Protein 1MVL (pdb70)

Nearest PDB structures (foldseek):
  1mvl-assembly1_A  TM=1.006E+00  e=1.626E-37  Arabidopsis thaliana
  1e20-assembly1_A  TM=1.004E+00  e=2.098E-34  Arabidopsis thaliana
  1mvn-assembly1_A  TM=1.001E+00  e=9.696E-34  Arabidopsis thaliana
  1qzu-assembly1_A  TM=9.646E-01  e=7.517E-19  Homo sapiens
  6eoa-assembly1_A  TM=9.255E-01  e=2.785E-17  Cryptococcus neoformans

Radius of gyration: 15.04 Å; Cα contacts (8 Å, |Δi|>4): 344; chains: 1; bounding box: 43×34×34 Å

Foldseek 3Di:
DAEEEEEEEQDLQLCCVQVLQVLCVVPHQYEYEYEPNSVVRHDVVSHDPNYHYDWQVVQCVQDDDPPTDGVLVVSLVRHLEYEYVADEPVNLVCLLVLHDDGSVSVNSNVHDLVREYEYWYADDPVSCPPVVNVVSVVSCVVSPYHYDACPPHRHTDDSVSSSVVVVVVVVVD

InterPro domains:
  IPR003382 Flavoprotein [PF02441] (21-191)
  IPR036551 Flavin prenyltransferase-like [G3DSA:3.40.50.1950] (19-209)
  IPR036551 Flavin prenyltransferase-like [SSF52507] (19-198)

CATH classification: 3.40.50.1950

Sequence (173 aa):
KPRVLLAASGSVAAIKFGNLCHCFTEWAEVRAVVTKSSLHFLDKLSLPQEVTLYTDEDEWSSWNKIGDPVLHIELRRWADVLVIAPLSANTLGKIAGGLCDNLLTCIIRAWDYTKPLFVAPAMNTLMWNNPFTERHLLSLDELGITLIPPIKNGAMAEPSLIYSTVRLFWESQ

Organism: Arabidopsis thaliana (NCBI:txid3702)

Secondary structure (DSSP, 8-state):
--EEEEEE-SSGGGGGHHHHHHHHHTTSEEEEEE-TGGGGT--GGGS-TT-EEE-TTHHHHH-SSTTSPPHHHHHHHH-SEEEEEEE-HHHHHHHHHT--SSHHHHHHHT--TTS-EEEEE---HHHHHSHHHHHHHHHHHHHT-EE-PPB---BPPPHHHHHHHHHHHHHH-

B-factor: mean 29.55, std 12.01, range [12.89, 84.72]

Solvent-accessible surface area: 8933 Å² total; per-residue (Å²): 155,17,106,0,0,0,0,0,0,28,10,112,10,0,115,93,0,0,84,0,0,92,41,0,9,151,28,0,78,11,66,0,0,1,9,166,60,0,74,154,71,14,83,129,168,42,17,8,189,122,13,72,32,32,29,47,117,40,24,163,93,35,68,106,144,157,73,54,68,53,15,35,53,68,1,39,153,28,1,43,0,0,0,0,0,0,0,11,32,101,5,2,19,29,12,37,49,36,104,57,106,23,0,0,1,22,0,9,143,35,19,65,71,115,40,21,2,3,0,0,0,4,22,102,54,144,113,44,100,67,84,106,9,122,152,43,15,92,46,2,78,149,80,50,7,56,58,2,76,15,74,204,46,0,54,6,0,99,18,73,81,0,47,46,39,1,82,124,73,73,107,104,145

GO terms:
  GO:0015937 coenzyme A biosynthetic process (P, IMP)
  GO:0004633 phosphopantothenoylcysteine decarboxylase activity (F, EXP)
  GO:0004633 phosphopantothenoylcysteine decarboxylase activity (F, IDA)
  GO:0042538 hyperosmotic salinity response (P, IEP)
  GO:0004633 phosphopantothenoylcysteine decarboxylase activity (F, TAS)
  GO:0015937 coenzyme A biosynthetic process (P, TAS)
  GO:0042538 hyperosmotic salinity response (P, IMP)

Structure (mmCIF, N/CA/C/O backbone):
data_1MVL
#
_entry.id   1MVL
#
_cell.length_a   111.790
_cell.length_b   111.790
_cell.length_c   32.996
_cell.angle_alpha   90.00
_cell.angle_beta   90.00
_cell.angle_gamma   120.00
#
_symmetry.space_group_name_H-M   'P 63'
#
loop_
_entity.id
_entity.type
_entity.pdbx_description
1 polymer 'PPC decarboxylase AtHAL3a'
2 non-polymer 'FLAVIN MONONUCLEOTIDE'
3 water water
#
loop_
_atom_site.group_PDB
_atom_site.id
_atom_site.type_symbol
_atom_site.label_atom_id
_atom_site.label_alt_id
_atom_site.label_comp_id
_atom_site.label_asym_id
_atom_site.label_entity_id
_atom_site.label_seq_id
_atom_site.pdbx_PDB_ins_code
_atom_site.Cartn_x
_atom_site.Cartn_y
_atom_site.Cartn_z
_atom_site.occupancy
_atom_site.B_iso_or_equiv
_atom_site.auth_seq_id
_atom_site.auth_comp_id
_atom_site.auth_asym_id
_atom_site.auth_atom_id
_atom_site.pdbx_PDB_model_num
ATOM 1 N N . LYS A 1 19 ? 35.852 0.898 -13.814 1.00 46.20 19 LYS A N 1
ATOM 2 C CA . LYS A 1 19 ? 37.282 1.075 -14.223 1.00 44.34 19 LYS A CA 1
ATOM 3 C C . LYS A 1 19 ? 37.677 2.535 -13.971 1.00 40.89 19 LYS A C 1
ATOM 4 O O . LYS A 1 19 ? 37.108 3.448 -14.568 1.00 40.18 19 LYS A O 1
ATOM 10 N N . PRO A 1 20 ? 38.646 2.768 -13.070 1.00 38.26 20 PRO A N 1
ATOM 11 C CA . PRO A 1 20 ? 39.122 4.113 -12.730 1.00 36.59 20 PRO A CA 1
ATOM 12 C C . PRO A 1 20 ? 39.655 4.921 -13.912 1.00 32.80 20 PRO A C 1
ATOM 13 O O . PRO A 1 20 ? 40.278 4.377 -14.818 1.00 29.69 20 PRO A O 1
ATOM 17 N N . ARG A 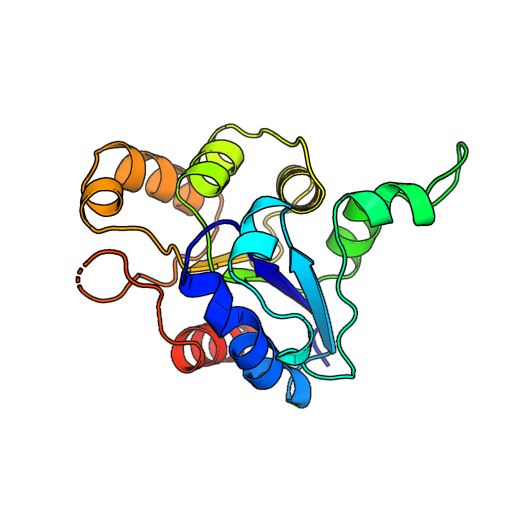1 21 ? 39.384 6.225 -13.878 1.00 32.50 21 ARG A N 1
ATOM 18 C CA . ARG A 1 21 ? 39.818 7.159 -14.906 1.00 29.25 21 ARG A CA 1
ATOM 19 C C . ARG A 1 21 ? 41.115 7.819 -14.453 1.00 27.40 21 ARG A C 1
ATOM 20 O O . ARG A 1 21 ? 41.150 8.599 -13.498 1.00 22.90 21 ARG A O 1
ATOM 28 N N . VAL A 1 22 ? 42.190 7.475 -15.144 1.00 23.41 22 VAL A N 1
ATOM 29 C CA . VAL A 1 22 ? 43.486 7.996 -14.799 1.00 22.82 22 VAL A CA 1
ATOM 30 C C . VAL A 1 22 ? 44.023 8.949 -15.843 1.00 24.42 22 VAL A C 1
ATOM 31 O O . VAL A 1 22 ? 44.127 8.614 -17.025 1.00 20.61 22 VAL A O 1
ATOM 35 N N . LEU A 1 23 ? 44.350 10.149 -15.381 1.00 22.56 23 LEU A N 1
ATOM 36 C CA . LEU A 1 23 ? 44.917 11.177 -16.218 1.00 22.56 23 LEU A CA 1
ATOM 37 C C . LEU A 1 23 ? 46.430 11.126 -15.980 1.00 19.99 23 LEU A C 1
ATOM 38 O O . LEU A 1 23 ? 46.898 11.301 -14.845 1.00 18.47 23 LEU A O 1
ATOM 43 N N . LEU A 1 24 ? 47.196 10.842 -17.033 1.00 18.28 24 LEU A N 1
ATOM 44 C CA . LEU A 1 24 ? 48.650 10.768 -16.928 1.00 17.05 24 LEU A CA 1
ATOM 45 C C . LEU A 1 24 ? 49.214 12.006 -17.619 1.00 19.86 24 LEU A C 1
ATOM 46 O O . LEU A 1 24 ? 48.760 12.373 -18.701 1.00 23.17 24 LEU A O 1
ATOM 51 N N . ALA A 1 25 ? 50.194 12.654 -17.003 1.00 18.08 25 ALA A N 1
ATOM 52 C CA . ALA A 1 25 ? 50.738 13.864 -17.618 1.00 19.88 25 ALA A CA 1
ATOM 53 C C . ALA A 1 25 ? 52.243 13.864 -17.668 1.00 20.53 25 ALA A C 1
ATOM 54 O O . ALA A 1 25 ? 52.915 13.347 -16.761 1.00 19.74 25 ALA A O 1
ATOM 56 N N . ALA A 1 26 ? 52.778 14.488 -18.713 1.00 18.72 26 ALA A N 1
ATOM 57 C CA . ALA A 1 26 ? 54.213 14.613 -18.860 1.00 19.43 26 ALA A CA 1
ATOM 58 C C . ALA A 1 26 ? 54.590 16.077 -18.996 1.00 21.13 26 ALA A C 1
ATOM 59 O O . ALA A 1 26 ? 53.919 16.822 -19.715 1.00 17.23 26 ALA A O 1
ATOM 61 N N . SER A 1 27 ? 55.660 16.481 -18.312 1.00 17.56 27 SER A N 1
ATOM 62 C CA . SER A 1 27 ? 56.169 17.841 -18.428 1.00 18.53 27 SER A CA 1
ATOM 63 C C . SER A 1 27 ? 57.600 17.712 -18.968 1.00 23.30 27 SER A C 1
ATOM 64 O O . SER A 1 27 ? 58.079 16.595 -19.211 1.00 20.15 27 SER A O 1
ATOM 67 N N . GLY A 1 28 ? 58.266 18.846 -19.170 1.00 21.79 28 GLY A N 1
ATOM 68 C CA . GLY A 1 28 ? 59.582 18.879 -19.797 1.00 21.54 28 GLY A CA 1
ATOM 69 C C . GLY A 1 28 ? 60.849 18.277 -19.243 1.00 25.04 28 GLY A C 1
ATOM 70 O O . GLY A 1 28 ? 61.853 18.992 -19.143 1.00 23.02 28 GLY A O 1
ATOM 71 N N . SER A 1 29 ? 60.835 16.984 -18.898 1.00 22.59 29 SER A N 1
ATOM 72 C CA . SER A 1 29 ? 62.039 16.310 -18.396 1.00 21.69 29 SER A CA 1
ATOM 73 C C . SER A 1 29 ? 62.467 15.288 -19.452 1.00 22.95 29 SER A C 1
ATOM 74 O O . SER A 1 29 ? 61.632 14.793 -20.202 1.00 21.53 29 SER A O 1
ATOM 77 N N . VAL A 1 30 ? 63.746 14.939 -19.499 1.00 21.93 30 VAL A N 1
ATOM 78 C CA . VAL A 1 30 ? 64.163 13.942 -20.473 1.00 24.95 30 VAL A CA 1
ATOM 79 C C . VAL A 1 30 ? 63.407 12.625 -20.215 1.00 25.59 30 VAL A C 1
ATOM 80 O O . VAL A 1 30 ? 63.152 11.872 -21.156 1.00 23.86 30 VAL A O 1
ATOM 84 N N . ALA A 1 31 ? 63.038 12.360 -18.958 1.00 22.76 31 ALA A N 1
ATOM 85 C CA . ALA A 1 31 ? 62.313 11.126 -18.609 1.00 25.71 31 ALA A CA 1
ATOM 86 C C . ALA A 1 31 ? 60.980 10.975 -19.326 1.00 21.28 31 ALA A C 1
ATOM 87 O O . ALA A 1 31 ? 60.344 9.903 -19.272 1.00 20.59 31 ALA A O 1
ATOM 89 N N . ALA A 1 32 ? 60.526 12.028 -19.990 1.00 21.07 32 ALA A N 1
ATOM 90 C CA . ALA A 1 32 ? 59.258 11.923 -20.713 1.00 18.20 32 ALA A CA 1
ATOM 91 C C . ALA A 1 32 ? 59.400 10.903 -21.850 1.00 18.26 32 ALA A C 1
ATOM 92 O O . ALA A 1 32 ? 58.405 10.436 -22.399 1.00 21.09 32 ALA A O 1
ATOM 94 N N . ILE A 1 33 ? 60.626 10.516 -22.168 1.00 22.47 33 ILE A N 1
ATOM 95 C CA . ILE A 1 33 ? 60.811 9.535 -23.231 1.00 26.92 33 ILE A CA 1
ATOM 96 C C . ILE A 1 33 ? 60.182 8.196 -22.813 1.00 27.21 33 ILE A C 1
ATOM 97 O O . ILE A 1 33 ? 59.845 7.366 -23.659 1.00 29.46 33 ILE A O 1
ATOM 102 N N . LYS A 1 34 ? 59.981 8.027 -21.505 1.00 24.42 34 LYS A N 1
ATOM 103 C CA . LYS A 1 34 ? 59.404 6.814 -20.929 1.00 25.48 34 LYS A CA 1
ATOM 104 C C . LYS A 1 34 ? 57.901 6.940 -20.732 1.00 22.21 34 LYS A C 1
ATOM 105 O O . LYS A 1 34 ? 57.247 6.013 -20.252 1.00 19.84 34 LYS A O 1
ATOM 111 N N . PHE A 1 35 ? 57.344 8.084 -21.087 1.00 21.70 35 PHE A N 1
ATOM 112 C CA . PHE A 1 35 ? 55.921 8.293 -20.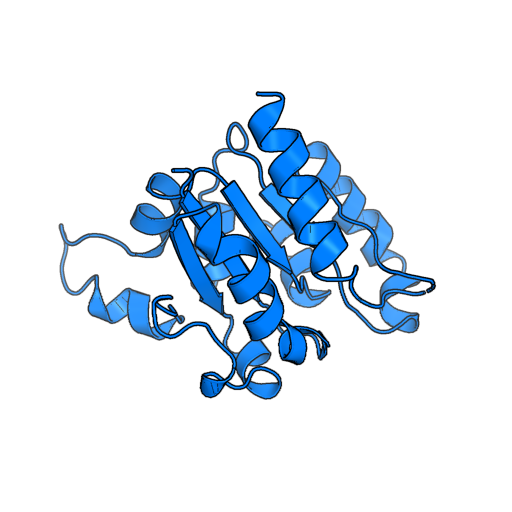854 1.00 21.43 35 PHE A CA 1
ATOM 113 C C . PHE A 1 35 ? 55.027 7.305 -21.580 1.00 18.27 35 PHE A C 1
ATOM 114 O O . PHE A 1 35 ? 54.029 6.897 -21.034 1.00 17.88 35 PHE A O 1
ATOM 122 N N . GLY A 1 36 ? 55.373 6.928 -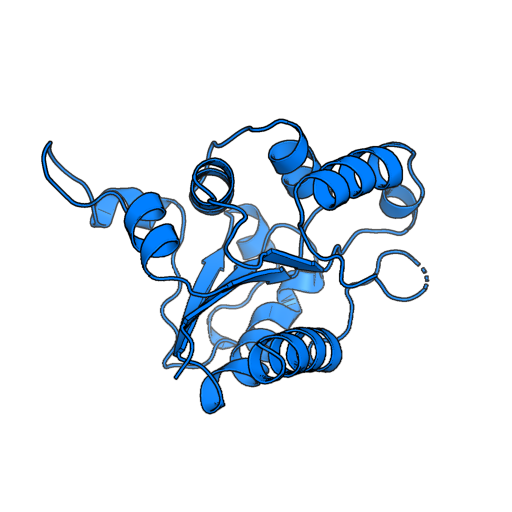22.810 1.00 21.31 36 GLY A N 1
ATOM 123 C CA . GLY A 1 36 ? 54.559 5.951 -23.530 1.00 19.81 36 GLY A CA 1
ATOM 124 C C . GLY A 1 36 ? 54.455 4.640 -22.756 1.00 23.66 36 GLY A C 1
ATOM 125 O O . GLY A 1 36 ? 53.369 4.069 -22.593 1.00 22.43 36 GLY A O 1
ATOM 126 N N . ASN A 1 37 ? 55.594 4.157 -22.268 1.00 20.71 37 ASN A N 1
ATOM 127 C CA . ASN A 1 37 ? 55.618 2.925 -21.506 1.00 21.75 37 ASN A CA 1
ATOM 128 C C . ASN A 1 37 ? 54.763 3.077 -20.229 1.00 24.81 37 ASN A C 1
ATOM 129 O O . ASN A 1 37 ? 53.998 2.180 -19.878 1.00 23.53 37 ASN A O 1
ATOM 134 N N . LEU A 1 38 ? 54.872 4.226 -19.563 1.00 21.90 38 LEU A N 1
ATOM 135 C CA . LEU A 1 38 ? 54.079 4.474 -18.364 1.00 20.52 38 LEU A CA 1
ATOM 136 C C . LEU A 1 38 ? 52.575 4.329 -18.682 1.00 20.55 38 LEU A C 1
ATOM 137 O O . LEU A 1 38 ? 51.805 3.703 -17.926 1.00 22.72 38 LEU A O 1
ATOM 142 N N . CYS A 1 39 ? 52.140 4.890 -19.802 1.00 19.46 39 CYS A N 1
ATOM 143 C CA . CYS A 1 39 ? 50.739 4.784 -20.180 1.00 18.15 39 CYS A CA 1
ATOM 144 C C . CYS A 1 39 ? 50.373 3.298 -20.342 1.00 21.16 39 CYS A C 1
ATOM 145 O O . CYS A 1 39 ? 49.316 2.848 -19.870 1.00 20.39 39 CYS A O 1
ATOM 148 N N . HIS A 1 40 ? 51.234 2.544 -21.023 1.00 21.64 40 HIS A N 1
ATOM 149 C CA . HIS A 1 40 ? 50.997 1.107 -21.224 1.00 22.21 40 HIS A CA 1
ATOM 150 C C . HIS A 1 40 ? 50.787 0.388 -19.890 1.00 22.99 40 HIS A C 1
ATOM 151 O O . HIS A 1 40 ? 49.948 -0.503 -19.798 1.00 20.96 40 HIS A O 1
ATOM 158 N N . CYS A 1 41 ? 51.552 0.762 -18.863 1.00 20.02 41 CYS A N 1
ATOM 159 C CA . CYS A 1 41 ? 51.397 0.129 -17.542 1.00 23.55 41 CYS A CA 1
ATOM 160 C C . CYS A 1 41 ? 50.007 0.313 -16.956 1.00 24.36 41 CYS A C 1
ATOM 161 O O . CYS A 1 41 ? 49.530 -0.521 -16.189 1.00 25.40 41 CYS A O 1
ATOM 164 N N . PHE A 1 42 ? 49.350 1.410 -17.309 1.00 23.81 42 PHE A N 1
ATOM 165 C CA . PHE A 1 42 ? 48.030 1.719 -16.747 1.00 23.47 42 PHE A CA 1
ATOM 166 C C . PHE A 1 42 ? 46.810 1.287 -17.558 1.00 25.66 42 PHE A C 1
ATOM 167 O O . PHE A 1 42 ? 45.739 1.094 -16.992 1.00 22.20 42 PHE A O 1
ATOM 175 N N . THR A 1 43 ? 46.968 1.137 -18.876 1.00 24.62 43 THR A N 1
ATOM 176 C CA . THR A 1 43 ? 45.840 0.838 -19.757 1.00 25.80 43 THR A CA 1
ATOM 177 C C . THR A 1 43 ? 44.950 -0.370 -19.478 1.00 30.94 43 THR A C 1
ATOM 178 O O . THR A 1 43 ? 43.747 -0.327 -19.719 1.00 33.73 43 THR A O 1
ATOM 182 N N . GLU A 1 44 ? 45.508 -1.453 -18.983 1.00 31.47 44 GLU A N 1
ATOM 183 C CA . GLU A 1 44 ? 44.646 -2.594 -18.724 1.00 39.84 44 GLU A CA 1
ATOM 184 C C . GLU A 1 44 ? 43.762 -2.313 -17.501 1.00 38.98 44 GLU A C 1
ATOM 185 O O . GLU A 1 44 ? 42.547 -2.504 -17.536 1.00 40.34 44 GLU A O 1
ATOM 191 N N . TRP A 1 45 ? 44.377 -1.816 -16.439 1.00 31.59 45 TRP A N 1
ATOM 192 C CA . TRP A 1 45 ? 43.657 -1.519 -15.215 1.00 32.98 45 TRP A CA 1
ATOM 193 C C . TRP A 1 45 ? 42.734 -0.290 -15.280 1.00 30.17 45 TRP A C 1
ATOM 194 O O . TRP A 1 45 ? 41.644 -0.278 -14.711 1.00 28.69 45 TRP A O 1
ATOM 205 N N . ALA A 1 46 ? 43.143 0.745 -15.997 1.00 28.08 46 ALA A N 1
ATOM 206 C CA . ALA A 1 46 ? 42.332 1.948 -16.020 1.00 25.39 46 ALA A CA 1
ATOM 207 C C . ALA A 1 46 ? 42.040 2.499 -17.382 1.00 25.80 46 ALA A C 1
ATOM 208 O O . ALA A 1 46 ? 42.605 2.060 -18.376 1.00 23.06 46 ALA A O 1
ATOM 210 N N . GLU A 1 47 ? 41.147 3.477 -17.409 1.00 24.11 47 GLU A N 1
ATOM 211 C CA . GLU A 1 47 ? 40.857 4.184 -18.643 1.00 27.75 47 GLU A CA 1
ATOM 212 C C . GLU A 1 47 ? 41.874 5.332 -18.495 1.00 24.64 47 GLU A C 1
ATOM 213 O O . GLU A 1 47 ? 41.913 6.026 -17.464 1.00 23.06 47 GLU A O 1
ATOM 219 N N . VAL A 1 48 ? 42.717 5.482 -19.505 1.00 20.44 48 VAL A N 1
ATOM 220 C CA . VAL A 1 48 ? 43.801 6.462 -19.512 1.00 21.17 48 VAL A CA 1
ATOM 221 C C . VAL A 1 48 ? 43.694 7.564 -20.558 1.00 24.31 48 VAL A C 1
ATOM 222 O O . VAL A 1 48 ? 43.361 7.291 -21.709 1.00 22.62 48 VAL A O 1
ATOM 226 N N . ARG A 1 49 ? 43.949 8.804 -20.139 1.00 23.03 49 ARG A N 1
ATOM 227 C CA . ARG A 1 49 ? 44.004 9.940 -21.047 1.00 20.12 49 ARG A CA 1
ATOM 228 C C . ARG A 1 49 ? 45.323 10.609 -20.679 1.00 22.71 49 ARG A C 1
ATOM 229 O O . ARG A 1 49 ? 45.718 10.632 -19.499 1.00 21.28 49 ARG A O 1
ATOM 237 N N . ALA A 1 50 ? 46.011 11.146 -21.682 1.00 18.04 50 ALA A N 1
ATOM 238 C CA . ALA A 1 50 ? 47.297 11.777 -21.461 1.00 21.00 50 ALA A CA 1
ATOM 239 C C . ALA A 1 50 ? 47.295 13.278 -21.754 1.00 20.90 50 ALA A C 1
ATOM 240 O O . ALA A 1 50 ? 46.637 13.746 -22.700 1.00 19.03 50 ALA A O 1
ATOM 242 N N . VAL A 1 51 ? 48.051 14.014 -20.942 1.00 19.26 51 VAL A N 1
ATOM 243 C CA . VAL A 1 51 ? 48.209 15.469 -21.077 1.00 20.60 51 VAL A CA 1
ATOM 244 C C . VAL A 1 51 ? 49.709 15.766 -21.145 1.00 22.28 51 VAL A C 1
ATOM 245 O O . VAL A 1 51 ? 50.481 15.271 -20.325 1.00 20.55 51 VAL A O 1
ATOM 249 N N . VAL A 1 52 ? 50.135 16.557 -22.129 1.00 19.99 52 VAL A N 1
ATOM 250 C CA . VAL A 1 52 ? 51.550 16.884 -22.237 1.00 17.66 52 VAL A CA 1
ATOM 251 C C . VAL A 1 52 ? 51.746 18.382 -22.324 1.00 18.46 52 VAL A C 1
ATOM 252 O O . VAL A 1 52 ? 50.841 19.106 -22.744 1.00 19.87 52 VAL A O 1
ATOM 256 N N . THR A 1 53 ? 52.902 18.861 -21.873 1.00 18.91 53 THR A N 1
ATOM 257 C CA . THR A 1 53 ? 53.212 20.282 -21.975 1.00 18.45 53 THR A CA 1
ATOM 258 C C . THR A 1 53 ? 53.970 20.397 -23.311 1.00 21.73 53 THR A C 1
ATOM 259 O O . THR A 1 53 ? 54.414 19.393 -23.868 1.00 18.08 53 THR A O 1
ATOM 263 N N . LYS A 1 54 ? 54.133 21.611 -23.809 1.00 21.10 54 LYS A N 1
ATOM 264 C CA . LYS A 1 54 ? 54.855 21.799 -25.066 1.00 26.80 54 LYS A CA 1
ATOM 265 C C . LYS A 1 54 ? 56.287 21.251 -24.941 1.00 24.92 54 LYS A C 1
ATOM 266 O O . LYS A 1 54 ? 56.755 20.529 -25.813 1.00 23.88 54 LYS A O 1
ATOM 272 N N . SER A 1 55 ? 56.978 21.594 -23.854 1.00 24.38 55 SER A N 1
ATOM 273 C CA . SER A 1 55 ? 58.348 21.129 -23.669 1.00 22.76 55 SER A CA 1
ATOM 274 C C . SER A 1 55 ? 58.519 19.624 -23.597 1.00 23.69 55 SER A C 1
ATOM 275 O O . SER A 1 55 ? 59.559 19.107 -24.006 1.00 21.01 55 SER A O 1
ATOM 278 N N . SER A 1 56 ? 57.511 18.910 -23.097 1.00 23.15 56 SER A N 1
ATOM 279 C CA . SER A 1 56 ? 57.625 17.464 -22.995 1.00 24.13 56 SER A CA 1
ATOM 280 C C . SER A 1 56 ? 57.718 16.849 -24.380 1.00 19.99 56 SER A C 1
ATOM 281 O O . SER A 1 56 ? 58.303 15.785 -24.543 1.00 20.17 56 SER A O 1
ATOM 284 N N . LEU A 1 57 ? 57.161 17.525 -25.378 1.00 22.33 57 LEU A N 1
ATOM 285 C CA . LEU A 1 57 ? 57.198 17.019 -26.757 1.00 24.79 57 LEU A CA 1
ATOM 286 C C . LEU A 1 57 ? 58.616 16.948 -27.340 1.00 25.32 57 LEU A C 1
ATOM 287 O O . LEU A 1 57 ? 58.832 16.342 -28.402 1.00 27.59 57 LEU A O 1
ATOM 292 N N . HIS A 1 58 ? 59.581 17.581 -26.675 1.00 24.58 58 HIS A N 1
ATOM 293 C CA . HIS A 1 58 ? 60.979 17.509 -27.130 1.00 28.79 58 HIS A CA 1
ATOM 294 C C . HIS A 1 58 ? 61.528 16.104 -26.847 1.00 32.63 58 HIS A C 1
ATOM 295 O O . HIS A 1 58 ? 62.440 15.625 -27.537 1.00 29.33 58 HIS A O 1
ATOM 302 N N . PHE A 1 59 ? 60.976 15.455 -25.819 1.00 30.39 59 PHE A N 1
ATOM 303 C CA . PHE A 1 59 ? 61.461 14.143 -25.383 1.00 34.07 59 PHE A CA 1
ATOM 304 C C . PHE A 1 59 ? 60.537 12.942 -25.570 1.00 34.91 59 PHE A C 1
ATOM 305 O O . PHE A 1 59 ? 60.984 11.801 -25.483 1.00 40.68 59 PHE A O 1
ATOM 313 N N . LEU A 1 60 ? 59.263 13.188 -25.828 1.00 30.60 60 LEU A N 1
ATOM 314 C CA . LEU A 1 60 ? 58.291 12.123 -26.002 1.00 34.06 60 LEU A CA 1
ATOM 315 C C . LEU A 1 60 ? 57.998 11.794 -27.477 1.00 38.15 60 LEU A C 1
ATOM 316 O O . LEU A 1 60 ? 57.835 12.693 -28.304 1.00 38.10 60 LEU A O 1
ATOM 321 N N . ASP A 1 61 ? 57.936 10.503 -27.798 1.00 36.51 61 ASP A N 1
ATOM 322 C CA . ASP A 1 61 ? 57.607 10.064 -29.158 1.00 35.34 61 ASP A CA 1
ATOM 323 C C . ASP A 1 61 ? 56.177 9.566 -29.076 1.00 31.60 61 ASP A C 1
ATOM 324 O O . ASP A 1 61 ? 55.902 8.574 -28.385 1.00 29.49 61 ASP A O 1
ATOM 329 N N . LYS A 1 62 ? 55.266 10.236 -29.776 1.00 26.32 62 LYS A N 1
ATOM 330 C CA . LYS A 1 62 ? 53.861 9.851 -29.747 1.00 31.83 62 LYS A CA 1
ATOM 331 C C . LYS A 1 62 ? 53.576 8.415 -30.155 1.00 31.76 62 LYS A C 1
ATOM 332 O O . LYS A 1 62 ? 52.596 7.818 -29.700 1.00 31.19 62 LYS A O 1
ATOM 338 N N . LEU A 1 63 ? 54.415 7.862 -31.022 1.00 31.05 63 LEU A N 1
ATOM 339 C CA . LEU A 1 63 ? 54.202 6.493 -31.462 1.00 32.85 63 LEU A CA 1
ATOM 340 C C . LEU A 1 63 ? 54.502 5.473 -30.353 1.00 31.18 63 LEU A C 1
ATOM 341 O O . LEU A 1 63 ? 54.192 4.296 -30.50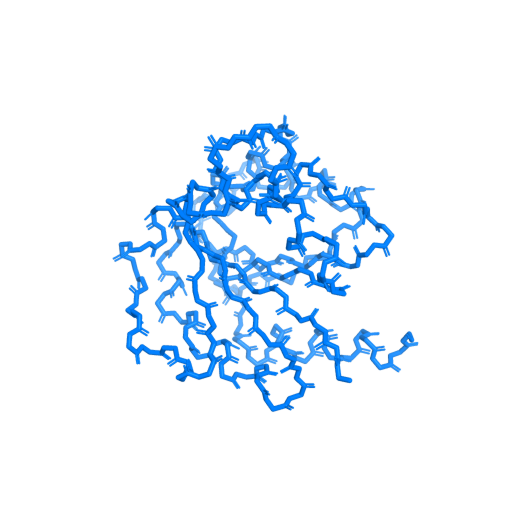3 1.00 31.94 63 LEU A O 1
ATOM 346 N N . SER A 1 64 ? 55.085 5.917 -29.238 1.00 31.00 64 SER A N 1
ATOM 347 C CA . SER A 1 64 ? 55.379 4.998 -28.126 1.00 25.00 64 SER A CA 1
ATOM 348 C C . SER A 1 64 ? 54.166 4.821 -27.219 1.00 24.33 64 SER A C 1
ATOM 349 O O . SER A 1 64 ? 54.153 3.963 -26.323 1.00 26.54 64 SER A O 1
ATOM 352 N N . LEU A 1 65 ? 53.144 5.632 -27.431 1.00 23.31 65 LEU A N 1
ATOM 353 C CA . LEU A 1 65 ? 51.948 5.530 -26.608 1.00 24.37 65 LEU A CA 1
ATOM 354 C C . LEU A 1 65 ? 50.982 4.440 -27.059 1.00 22.67 65 LEU A C 1
ATOM 355 O O . LEU A 1 65 ? 51.001 4.022 -28.220 1.00 20.55 65 LEU A O 1
ATOM 360 N N . PRO A 1 66 ? 50.149 3.935 -26.131 1.00 21.08 66 PRO A N 1
ATOM 361 C CA . PRO A 1 66 ? 49.161 2.902 -26.481 1.00 20.13 66 PRO A CA 1
ATOM 362 C C . PRO A 1 66 ? 48.262 3.527 -27.535 1.00 24.77 66 PRO A C 1
ATOM 363 O O . PRO A 1 66 ? 47.950 4.720 -27.442 1.00 24.06 66 PRO A O 1
ATOM 367 N N . GLN A 1 67 ? 47.810 2.752 -28.517 1.00 26.83 67 GLN A N 1
ATOM 368 C CA . GLN A 1 67 ? 46.920 3.309 -29.563 1.00 28.35 67 GLN A CA 1
ATOM 369 C C . GLN A 1 67 ? 45.607 3.873 -29.001 1.00 28.82 67 GLN A C 1
ATOM 370 O O . GLN A 1 67 ? 45.090 4.868 -29.502 1.00 30.02 67 GLN A O 1
ATOM 376 N N . GLU A 1 68 ? 45.087 3.237 -27.954 1.00 25.36 68 GLU A N 1
ATOM 377 C CA . GLU A 1 68 ? 43.804 3.622 -27.364 1.00 28.49 68 GLU A CA 1
ATOM 378 C C . GLU A 1 68 ? 43.817 4.902 -26.519 1.00 28.47 68 GLU A C 1
ATOM 379 O O . GLU A 1 68 ? 42.762 5.384 -26.126 1.00 28.47 68 GLU A O 1
ATOM 385 N N . VAL A 1 69 ? 45.000 5.432 -26.232 1.00 25.03 69 VAL A N 1
ATOM 386 C CA . VAL A 1 69 ? 45.108 6.621 -25.401 1.00 28.19 69 VAL A CA 1
ATOM 387 C C . VAL A 1 69 ? 45.073 7.948 -26.146 1.00 28.36 69 VAL A C 1
ATOM 388 O O . VAL A 1 69 ? 45.923 8.221 -26.983 1.00 26.88 69 VAL A O 1
ATOM 392 N N . THR A 1 70 ? 44.080 8.771 -25.826 1.00 27.94 70 THR A N 1
ATOM 393 C CA . THR A 1 70 ? 43.973 10.083 -26.436 1.00 27.55 70 THR A CA 1
ATOM 394 C C . THR A 1 70 ? 45.000 11.002 -25.764 1.00 27.95 70 THR A C 1
ATOM 395 O O . THR A 1 70 ? 45.133 11.016 -24.530 1.00 25.21 70 THR A O 1
ATOM 399 N N . LEU A 1 71 ? 45.747 11.728 -26.590 1.00 24.32 71 LEU A N 1
ATOM 400 C CA . LEU A 1 71 ? 46.768 12.657 -26.122 1.00 24.75 71 LEU A CA 1
ATOM 401 C C . LEU A 1 71 ? 46.277 14.091 -26.301 1.00 27.23 71 LEU A C 1
ATOM 402 O O . LEU A 1 71 ? 45.920 14.504 -27.413 1.00 28.20 71 LEU A O 1
ATOM 407 N N . TYR A 1 72 ? 46.265 14.844 -25.212 1.00 23.26 72 TYR A N 1
ATOM 408 C CA . TYR A 1 72 ? 45.809 16.229 -25.255 1.00 23.45 72 TYR A CA 1
ATOM 409 C C . TYR A 1 72 ? 46.966 17.199 -25.050 1.00 24.96 72 TYR A C 1
ATOM 410 O O . TYR A 1 72 ? 47.810 16.982 -24.185 1.00 23.00 72 TYR A O 1
ATOM 419 N N . THR A 1 73 ? 46.979 18.263 -25.849 1.00 22.52 73 THR A N 1
ATOM 420 C CA . THR A 1 73 ? 47.994 19.292 -25.785 1.00 20.99 73 THR A CA 1
ATOM 421 C C . THR A 1 73 ? 47.307 20.640 -25.558 1.00 19.88 73 THR A C 1
ATOM 422 O O . THR A 1 73 ? 46.078 20.736 -25.531 1.00 21.55 73 THR A O 1
ATOM 426 N N . ASP A 1 74 ? 48.112 21.685 -25.425 1.00 22.31 74 ASP A N 1
ATOM 427 C CA . ASP A 1 74 ? 47.575 23.013 -25.202 1.00 20.00 74 ASP A CA 1
ATOM 428 C C . ASP A 1 74 ? 46.600 23.377 -26.309 1.00 24.03 74 ASP A C 1
ATOM 429 O O . ASP A 1 74 ? 45.543 23.948 -26.042 1.00 22.31 74 ASP A O 1
ATOM 434 N N . GLU A 1 75 ? 46.930 23.033 -27.551 1.00 23.51 75 GLU A N 1
ATOM 435 C CA . GLU A 1 75 ? 46.036 23.396 -28.664 1.00 25.42 75 GLU A CA 1
ATOM 436 C C . GLU A 1 75 ? 44.631 22.815 -28.518 1.00 25.49 75 GLU A C 1
ATOM 437 O O . GLU A 1 75 ? 43.651 23.429 -28.944 1.00 25.40 75 GLU A O 1
ATOM 443 N N . ASP A 1 76 ? 44.526 21.635 -27.919 1.00 23.20 76 ASP A N 1
ATOM 444 C CA . ASP A 1 76 ? 43.229 21.003 -27.715 1.00 24.58 76 ASP A CA 1
ATOM 445 C C . ASP A 1 76 ? 42.244 21.863 -26.903 1.00 28.85 76 ASP A C 1
ATOM 446 O O . ASP A 1 76 ? 41.020 21.699 -26.998 1.00 30.29 76 ASP A O 1
ATOM 451 N N . GLU A 1 77 ? 42.762 22.777 -26.100 1.00 30.78 77 GLU A N 1
ATOM 452 C CA . GLU A 1 77 ? 41.871 23.655 -25.347 1.00 34.12 77 GLU A CA 1
ATOM 453 C C . GLU A 1 77 ? 40.978 24.422 -26.332 1.00 36.61 77 GLU A C 1
ATOM 454 O O . GLU A 1 77 ? 39.797 24.660 -26.072 1.00 33.28 77 GLU A O 1
ATOM 460 N N . TRP A 1 78 ? 41.536 24.784 -27.485 1.00 37.74 78 TRP A N 1
ATOM 461 C CA . TRP A 1 78 ? 40.768 25.546 -28.451 1.00 40.40 78 TRP A CA 1
ATOM 462 C C . TRP A 1 78 ? 39.925 24.729 -29.424 1.00 44.35 78 TRP A C 1
ATOM 463 O O . TRP A 1 78 ? 39.109 25.286 -30.157 1.00 44.51 78 TRP A O 1
ATOM 474 N N . SER A 1 79 ? 40.121 23.412 -29.438 1.00 46.58 79 SER A N 1
ATOM 475 C CA . SER A 1 79 ? 39.316 22.531 -30.288 1.00 47.79 79 SER A CA 1
ATOM 476 C C . SER A 1 79 ? 37.993 22.279 -29.544 1.00 47.01 79 SER A C 1
ATOM 477 O O . SER A 1 79 ? 36.936 22.114 -30.152 1.00 43.96 79 SER A O 1
ATOM 480 N N . SER A 1 80 ? 38.072 22.254 -28.215 1.00 49.05 80 SER A N 1
ATOM 481 C CA . SER A 1 80 ? 36.908 22.025 -27.360 1.00 50.05 80 SER A CA 1
ATOM 482 C C . SER A 1 80 ? 36.063 23.288 -27.168 1.00 51.38 80 SER A C 1
ATOM 483 O O . SER A 1 80 ? 34.832 23.227 -27.135 1.00 47.49 80 SER A O 1
ATOM 486 N N . TRP A 1 81 ? 36.730 24.432 -27.040 1.00 51.36 81 TRP A N 1
ATOM 487 C CA . TRP A 1 81 ? 36.021 25.690 -26.815 1.00 52.70 81 TRP A CA 1
ATOM 488 C C . TRP A 1 81 ? 36.179 26.669 -27.972 1.00 54.15 81 TRP A C 1
ATOM 489 O O . TRP A 1 81 ? 37.281 26.876 -28.471 1.00 53.33 81 TRP A O 1
ATOM 500 N N . ASN A 1 82 ? 35.071 27.285 -28.375 1.00 56.24 82 ASN A N 1
ATOM 501 C CA . ASN A 1 82 ? 35.082 28.237 -29.475 1.00 59.40 82 ASN A CA 1
ATOM 502 C C . ASN A 1 82 ? 34.227 29.460 -29.143 1.00 59.10 82 ASN A C 1
ATOM 503 O O . ASN A 1 82 ? 34.519 30.573 -29.572 1.00 60.29 82 ASN A O 1
ATOM 508 N N . LYS A 1 83 ? 33.171 29.243 -28.371 1.00 60.02 83 LYS A N 1
ATOM 509 C CA . LYS A 1 83 ? 32.273 30.316 -27.969 1.00 58.82 83 LYS A CA 1
ATOM 510 C C . LYS A 1 83 ? 31.744 30.056 -26.564 1.00 57.77 83 LYS A C 1
ATOM 511 O O . LYS A 1 83 ? 31.864 28.945 -26.030 1.00 54.09 83 LYS A O 1
ATOM 517 N N . ILE A 1 84 ? 31.162 31.087 -25.966 1.00 56.66 84 ILE A N 1
ATOM 518 C CA . ILE A 1 84 ? 30.612 30.974 -24.625 1.00 56.47 84 ILE A CA 1
ATOM 519 C C . ILE A 1 84 ? 29.672 29.784 -24.551 1.00 54.20 84 ILE A C 1
ATOM 520 O O . ILE A 1 84 ? 28.931 29.509 -25.495 1.00 53.37 84 ILE A O 1
ATOM 525 N N . GLY A 1 85 ? 29.707 29.086 -23.423 1.00 51.57 85 GLY A N 1
ATOM 526 C CA . GLY A 1 85 ? 28.852 27.933 -23.238 1.00 50.16 85 GLY A CA 1
ATOM 527 C C . GLY A 1 85 ? 29.544 26.615 -23.534 1.00 49.05 85 GLY A C 1
ATOM 528 O O . GLY A 1 85 ? 29.222 25.595 -22.928 1.00 49.48 85 GLY A O 1
ATOM 529 N N . ASP A 1 86 ? 30.491 26.623 -24.467 1.00 45.13 86 ASP A N 1
ATOM 530 C CA . ASP A 1 86 ? 31.203 25.399 -24.815 1.00 42.21 86 ASP A CA 1
ATOM 531 C C . ASP A 1 86 ? 31.998 24.863 -23.629 1.00 40.34 86 ASP A C 1
ATOM 532 O O . ASP A 1 86 ? 32.307 25.595 -22.689 1.00 36.36 86 ASP A O 1
ATOM 537 N N . PRO A 1 87 ? 32.339 23.567 -23.663 1.00 39.52 87 PRO A N 1
ATOM 538 C CA . PRO A 1 87 ? 33.110 22.941 -22.580 1.00 37.72 87 PRO A CA 1
ATOM 539 C C . PRO A 1 87 ? 34.559 23.407 -22.607 1.00 32.06 87 PRO A C 1
ATOM 540 O O . PRO A 1 87 ? 35.141 23.577 -23.682 1.00 32.14 87 PRO A O 1
ATOM 544 N N . VAL A 1 88 ? 35.129 23.664 -21.433 1.00 30.17 88 VAL A N 1
ATOM 545 C CA . VAL A 1 88 ? 36.530 24.077 -21.358 1.00 24.82 88 VAL A CA 1
ATOM 546 C C . VAL A 1 88 ? 37.278 22.793 -21.035 1.00 22.16 88 VAL A C 1
ATOM 547 O O . VAL A 1 88 ? 37.023 22.155 -20.007 1.00 23.15 88 VAL A O 1
ATOM 551 N N . LEU A 1 89 ? 38.200 22.407 -21.907 1.00 20.69 89 LEU A N 1
ATOM 552 C CA . LEU A 1 89 ? 38.920 21.133 -21.727 1.00 21.17 89 LEU A CA 1
ATOM 553 C C . LEU A 1 89 ? 39.598 20.908 -20.364 1.00 19.60 89 LEU A C 1
ATOM 554 O O . LEU A 1 89 ? 39.462 19.842 -19.797 1.00 20.06 89 LEU A O 1
ATOM 559 N N . HIS A 1 90 ? 40.318 21.879 -19.820 1.00 18.72 90 HIS A N 1
ATOM 560 C CA . HIS A 1 90 ? 40.957 21.576 -18.544 1.00 20.45 90 HIS A CA 1
ATOM 561 C C . HIS A 1 90 ? 39.936 21.308 -17.440 1.00 22.03 90 HIS A C 1
ATOM 562 O O . HIS A 1 90 ? 40.198 20.531 -16.516 1.00 21.91 90 HIS A O 1
ATOM 569 N N . ILE A 1 91 ? 38.773 21.952 -17.523 1.00 23.21 91 ILE A N 1
ATOM 570 C CA . ILE A 1 91 ? 37.705 21.730 -16.534 1.00 23.75 91 ILE A CA 1
ATOM 571 C C . ILE A 1 91 ? 37.096 20.331 -16.748 1.00 25.43 91 ILE A C 1
ATOM 572 O O . ILE A 1 91 ? 36.835 19.602 -15.782 1.00 23.01 91 ILE A O 1
ATOM 577 N N . GLU A 1 92 ? 36.871 19.942 -18.007 1.00 24.47 92 GLU A N 1
ATOM 578 C CA . GLU A 1 92 ? 36.289 18.618 -18.291 1.00 25.42 92 GLU A CA 1
ATOM 579 C C . GLU A 1 92 ? 37.220 17.467 -17.891 1.00 25.86 92 GLU A C 1
ATOM 580 O O . GLU A 1 92 ? 36.760 16.418 -17.409 1.00 24.35 92 GLU A O 1
ATOM 586 N N . LEU A 1 93 ? 38.524 17.647 -18.100 1.00 21.16 93 LEU A N 1
ATOM 587 C CA . LEU A 1 93 ? 39.465 16.596 -17.724 1.00 22.42 93 LEU A CA 1
ATOM 588 C C . LEU A 1 93 ? 39.575 16.513 -16.194 1.00 22.77 93 LEU A C 1
ATOM 589 O O . LEU A 1 93 ? 39.678 15.429 -15.628 1.00 24.28 93 LEU A O 1
ATOM 594 N N . ARG A 1 94 ? 39.545 17.655 -15.521 1.00 26.23 94 ARG A N 1
ATOM 595 C CA . ARG A 1 94 ? 39.620 17.647 -14.063 1.00 24.23 94 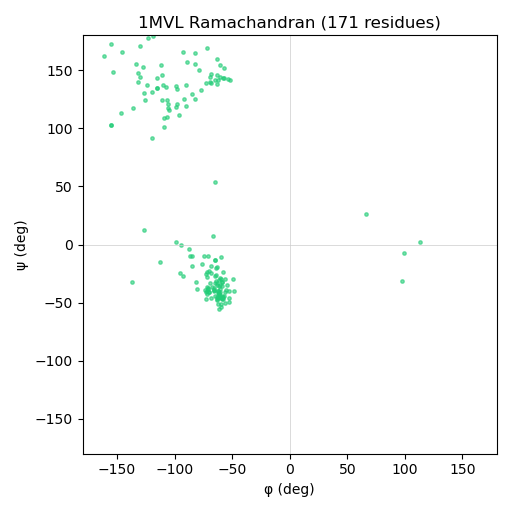ARG A CA 1
ATOM 596 C C . ARG A 1 94 ? 38.408 16.910 -13.450 1.00 26.97 94 ARG A C 1
ATOM 597 O O . ARG A 1 94 ? 38.545 16.158 -12.474 1.00 24.56 94 ARG A O 1
ATOM 605 N N . ARG A 1 95 ? 37.224 17.117 -14.022 1.00 25.62 95 ARG A N 1
ATOM 606 C CA . ARG A 1 95 ? 36.021 16.455 -13.524 1.00 26.75 95 ARG A CA 1
ATOM 607 C C . ARG A 1 95 ? 36.033 14.967 -13.878 1.00 27.25 95 ARG A C 1
ATOM 608 O O . ARG A 1 95 ? 35.660 14.120 -13.073 1.00 26.57 95 ARG A O 1
ATOM 616 N N . TRP A 1 96 ? 36.467 14.666 -15.093 1.00 25.85 96 TRP A N 1
ATOM 617 C CA . TRP A 1 96 ? 36.550 13.298 -15.583 1.00 26.94 96 TRP A CA 1
ATOM 618 C C . TRP A 1 96 ? 37.521 12.420 -14.776 1.00 23.49 96 TRP A C 1
ATOM 619 O O . TRP A 1 96 ? 37.234 11.270 -14.477 1.00 22.85 96 TRP A O 1
ATOM 630 N N . ALA A 1 97 ? 38.668 12.966 -14.411 1.00 22.41 97 ALA A N 1
ATOM 631 C CA . ALA A 1 97 ? 39.675 12.189 -13.703 1.00 21.15 97 ALA A CA 1
ATOM 632 C C . ALA A 1 97 ? 39.363 11.740 -12.274 1.00 25.04 97 ALA A C 1
ATOM 633 O O . ALA A 1 97 ? 38.819 12.505 -11.492 1.00 24.96 97 ALA A O 1
ATOM 635 N N . ASP A 1 98 ? 39.721 10.499 -11.944 1.00 24.82 98 ASP A N 1
ATOM 636 C CA . ASP A 1 98 ? 39.567 10.008 -10.571 1.00 24.10 98 ASP A CA 1
ATOM 637 C C . ASP A 1 98 ? 40.904 10.302 -9.912 1.00 22.06 98 ASP A C 1
ATOM 638 O O . ASP A 1 98 ? 41.001 10.476 -8.697 1.00 21.91 98 ASP A O 1
ATOM 643 N N . VAL A 1 99 ? 41.949 10.340 -10.732 1.00 20.82 99 VAL A N 1
ATOM 644 C CA . VAL A 1 99 ? 43.304 10.606 -10.245 1.00 23.75 99 VAL A CA 1
ATOM 645 C C . VAL A 1 99 ? 44.191 11.234 -11.340 1.00 23.59 99 VAL A C 1
ATOM 646 O O . VAL A 1 99 ? 44.017 10.974 -12.532 1.00 21.29 99 VAL A O 1
ATOM 650 N N . LEU A 1 100 ? 45.130 12.071 -10.919 1.00 21.92 100 LEU A N 1
ATOM 651 C CA . LEU A 1 100 ? 46.082 12.695 -11.833 1.00 20.92 100 LEU A CA 1
ATOM 652 C C . LEU A 1 100 ? 47.485 12.272 -11.420 1.00 21.19 100 LEU A C 1
ATOM 653 O O . LEU A 1 100 ? 47.843 12.325 -10.238 1.00 17.56 100 LEU A O 1
ATOM 658 N N . VAL A 1 101 ? 48.273 11.827 -12.393 1.00 16.61 101 VAL A N 1
ATOM 659 C CA . VAL A 1 101 ? 49.643 11.430 -12.137 1.00 16.77 101 VAL A CA 1
ATOM 660 C C . VAL A 1 101 ? 50.526 12.229 -13.090 1.00 18.77 101 VAL A C 1
ATOM 661 O O . VAL A 1 101 ? 50.320 12.195 -14.313 1.00 18.23 101 VAL A O 1
ATOM 665 N N . ILE A 1 102 ? 51.494 12.957 -12.537 1.00 17.29 102 ILE A N 1
ATOM 666 C CA . ILE A 1 102 ? 52.425 13.760 -13.349 1.00 18.46 102 ILE A CA 1
ATOM 667 C C . ILE A 1 102 ? 53.765 13.050 -13.265 1.00 21.09 102 ILE A C 1
ATOM 668 O O . ILE A 1 102 ? 54.420 13.052 -12.224 1.00 18.67 102 ILE A O 1
ATOM 673 N N . ALA A 1 103 ? 54.166 12.437 -14.376 1.00 15.75 103 ALA A N 1
ATOM 674 C CA . ALA A 1 103 ? 55.388 11.643 -14.414 1.00 16.30 103 ALA A CA 1
ATOM 675 C C . ALA A 1 103 ? 55.889 11.602 -15.860 1.00 18.22 103 ALA A C 1
ATOM 676 O O . ALA A 1 103 ? 55.409 10.803 -16.656 1.00 17.28 103 ALA A O 1
ATOM 678 N N . PRO A 1 104 ? 56.922 12.386 -16.183 1.00 16.90 104 PRO A N 1
ATOM 679 C CA . PRO A 1 104 ? 57.657 13.288 -15.298 1.00 17.39 104 PRO A CA 1
ATOM 680 C C . PRO A 1 104 ? 57.110 14.643 -14.915 1.00 20.23 104 PRO A C 1
ATOM 681 O O . PRO A 1 104 ? 56.373 15.287 -15.673 1.00 17.48 104 PRO A O 1
ATOM 685 N N . LEU A 1 105 ? 57.497 15.063 -13.706 1.00 18.60 105 LEU A N 1
ATOM 686 C CA . LEU A 1 105 ? 57.203 16.396 -13.188 1.00 20.62 105 LEU A CA 1
ATOM 687 C C . LEU A 1 105 ? 58.557 17.105 -13.286 1.00 19.32 105 LEU A C 1
ATOM 688 O O . LEU A 1 105 ? 59.543 16.694 -12.663 1.00 19.72 105 LEU A O 1
ATOM 693 N N . SER A 1 106 ? 58.620 18.152 -14.083 1.00 15.85 106 SER A N 1
ATOM 694 C CA . SER A 1 106 ? 59.858 18.917 -14.220 1.00 18.67 106 SER A CA 1
ATOM 695 C C . SER A 1 106 ? 59.991 19.930 -13.074 1.00 16.31 106 SER A C 1
ATOM 696 O O . SER A 1 106 ? 59.019 20.230 -12.388 1.00 18.29 106 SER A O 1
ATOM 699 N N . ALA A 1 107 ? 61.197 20.470 -12.891 1.00 17.04 107 ALA A N 1
ATOM 700 C CA . ALA A 1 107 ? 61.432 21.471 -11.861 1.00 19.73 107 ALA A CA 1
ATOM 701 C C . ALA A 1 107 ? 60.603 22.716 -12.173 1.00 20.35 107 ALA A C 1
ATOM 702 O O . ALA A 1 107 ? 60.109 23.388 -11.264 1.00 17.45 107 ALA A O 1
ATOM 704 N N . ASN A 1 108 ? 60.446 23.030 -13.460 1.00 16.11 108 ASN A N 1
ATOM 705 C CA . ASN A 1 108 ? 59.672 24.213 -13.820 1.00 18.15 108 ASN A CA 1
ATOM 706 C C . ASN A 1 108 ? 58.183 24.049 -13.491 1.00 21.41 108 ASN A C 1
ATOM 707 O O . ASN A 1 108 ? 57.557 24.953 -12.924 1.00 22.43 108 ASN A O 1
ATOM 712 N N . THR A 1 109 ? 57.610 22.905 -13.847 1.00 19.53 109 THR A N 1
ATOM 713 C CA . THR A 1 109 ? 56.194 22.700 -13.564 1.00 20.34 109 THR A CA 1
ATOM 714 C C . THR A 1 109 ? 55.999 22.554 -12.054 1.00 18.91 109 THR A C 1
ATOM 715 O O . THR A 1 109 ? 54.998 22.994 -11.516 1.00 21.60 109 THR A O 1
ATOM 719 N N . LEU A 1 110 ? 56.974 21.967 -11.371 1.00 19.38 110 LEU A N 1
ATOM 720 C CA . LEU A 1 110 ? 56.900 21.847 -9.924 1.00 19.41 110 LEU A CA 1
ATOM 721 C C . LEU A 1 110 ? 56.772 23.264 -9.338 1.00 20.61 110 LEU A C 1
ATOM 722 O O . LEU A 1 110 ? 55.950 23.526 -8.447 1.00 21.22 110 LEU A O 1
ATOM 727 N N . GLY A 1 111 ? 57.595 24.174 -9.850 1.00 20.84 111 GLY A N 1
ATOM 728 C CA . GLY A 1 111 ? 57.579 25.554 -9.393 1.00 19.56 111 GLY A CA 1
ATOM 729 C C . GLY A 1 111 ? 56.282 26.258 -9.742 1.00 21.42 111 GLY A C 1
ATOM 730 O O . GLY A 1 111 ? 55.775 27.034 -8.944 1.00 18.67 111 GLY A O 1
ATOM 731 N N . LYS A 1 112 ? 55.741 26.006 -10.932 1.00 16.79 112 LYS A N 1
ATOM 732 C CA . LYS A 1 112 ? 54.491 26.639 -11.315 1.00 19.53 112 LYS A CA 1
ATOM 733 C C . LYS A 1 112 ? 53.332 26.130 -10.473 1.00 21.26 112 LYS A C 1
ATOM 734 O O . LYS A 1 112 ? 52.418 26.878 -10.154 1.00 18.38 112 LYS A O 1
ATOM 740 N N . ILE A 1 113 ? 53.349 24.842 -10.138 1.00 19.90 113 ILE A N 1
ATOM 741 C CA . ILE A 1 113 ? 52.300 24.301 -9.288 1.00 20.56 113 ILE A CA 1
ATOM 742 C C . ILE A 1 113 ? 52.385 24.995 -7.924 1.00 19.25 113 ILE A C 1
ATOM 743 O O . ILE A 1 113 ? 51.381 25.463 -7.396 1.00 19.49 113 ILE A O 1
ATOM 748 N N . ALA A 1 114 ? 53.584 25.079 -7.367 1.00 19.86 114 ALA A N 1
ATOM 749 C CA . ALA A 1 114 ? 53.759 25.714 -6.054 1.00 19.52 114 ALA A CA 1
ATOM 750 C C . ALA A 1 114 ? 53.395 27.203 -6.131 1.00 23.27 114 ALA A C 1
ATOM 751 O O . ALA A 1 114 ? 53.020 27.800 -5.130 1.00 21.05 114 ALA A O 1
ATOM 753 N N . GLY A 1 115 ? 53.521 27.795 -7.318 1.00 18.38 115 GLY A N 1
ATOM 754 C CA . GLY A 1 115 ? 53.182 29.200 -7.477 1.00 19.94 115 GLY A CA 1
ATOM 755 C C . GLY A 1 115 ? 51.707 29.446 -7.800 1.00 21.57 115 GLY A C 1
ATOM 756 O O . GLY A 1 115 ? 51.265 30.595 -7.872 1.00 21.74 115 GLY A O 1
ATOM 757 N N . GLY A 1 116 ? 50.940 28.375 -7.970 1.00 18.59 116 GLY A N 1
ATOM 758 C CA . GLY A 1 116 ? 49.526 28.517 -8.305 1.00 19.34 116 GLY A CA 1
ATOM 759 C C . GLY A 1 116 ? 49.335 29.121 -9.688 1.00 21.12 116 GLY A C 1
ATOM 760 O O . GLY A 1 116 ? 48.312 29.739 -9.980 1.00 20.76 116 GLY A O 1
ATOM 761 N N . LEU A 1 117 ? 50.319 28.939 -10.557 1.00 18.96 117 LEU A N 1
ATOM 762 C CA . LEU A 1 117 ? 50.247 29.512 -11.914 1.00 20.23 117 LEU A CA 1
ATOM 763 C C . LEU A 1 117 ? 49.575 28.553 -12.892 1.00 18.98 117 LEU A C 1
ATOM 764 O O . LEU A 1 117 ? 49.524 27.347 -12.649 1.00 22.82 117 LEU A O 1
ATOM 769 N N . CYS A 1 118 ? 49.037 29.084 -13.988 1.00 21.09 118 CYS A N 1
ATOM 770 C CA . CYS A 1 118 ? 48.427 28.236 -14.994 1.00 19.15 118 CYS A CA 1
ATOM 771 C C . CYS A 1 118 ? 48.434 28.916 -16.353 1.00 22.14 118 CYS A C 1
ATOM 772 O O . CYS A 1 118 ? 47.625 29.814 -16.635 1.00 23.40 118 CYS A O 1
ATOM 775 N N . ASP A 1 119 ? 49.358 28.477 -17.197 1.00 19.77 119 ASP A N 1
ATOM 776 C CA . ASP A 1 119 ? 49.486 29.053 -18.520 1.00 23.49 119 ASP A CA 1
ATOM 777 C C . ASP A 1 119 ? 49.441 27.993 -19.608 1.00 23.46 119 ASP A C 1
ATOM 778 O O . ASP A 1 119 ? 49.767 28.277 -20.752 1.00 23.03 119 ASP A O 1
ATOM 783 N N . ASN A 1 120 ? 49.048 26.768 -19.257 1.00 19.45 120 ASN A N 1
ATOM 784 C CA . ASN A 1 120 ? 48.926 25.705 -20.249 1.00 19.64 120 ASN A CA 1
ATOM 785 C C . ASN A 1 120 ? 47.911 24.669 -19.741 1.00 20.77 120 ASN A C 1
ATOM 786 O O . ASN A 1 120 ? 47.421 24.765 -18.614 1.00 21.68 120 ASN A O 1
ATOM 791 N N . LEU A 1 121 ? 47.554 23.706 -20.580 1.00 20.68 121 LEU A N 1
ATOM 792 C CA . LEU A 1 121 ? 46.559 22.707 -20.197 1.00 19.99 121 LEU A CA 1
ATOM 793 C C . LEU A 1 121 ? 46.869 22.004 -18.886 1.00 17.64 121 LEU A C 1
ATOM 794 O O . LEU A 1 121 ? 46.006 21.896 -18.014 1.00 18.06 121 LEU A O 1
ATOM 799 N N . LEU A 1 122 ? 48.090 21.507 -18.745 1.00 19.00 122 LEU A N 1
ATOM 800 C CA . LEU A 1 122 ? 48.459 20.791 -17.513 1.00 20.09 122 LEU A CA 1
ATOM 801 C C . LEU A 1 122 ? 48.320 21.652 -16.266 1.00 21.19 122 LEU A C 1
ATOM 802 O O . LEU A 1 122 ? 47.647 21.262 -15.309 1.00 20.75 122 LEU A O 1
ATOM 807 N N . THR A 1 123 ? 48.948 22.823 -16.265 1.00 19.24 123 THR A N 1
ATOM 808 C CA . THR A 1 123 ? 48.858 23.655 -15.085 1.00 20.58 123 THR A CA 1
ATOM 809 C C . THR A 1 123 ? 47.459 24.211 -14.851 1.00 19.92 123 THR A C 1
ATOM 810 O O . THR A 1 123 ? 47.120 24.518 -13.695 1.00 17.77 123 THR A O 1
ATOM 814 N N . CYS A 1 124 ? 46.637 24.333 -15.903 1.00 16.12 124 CYS A N 1
ATOM 815 C CA . CYS A 1 124 ? 45.256 24.803 -15.692 1.00 18.56 124 CYS A CA 1
ATOM 816 C C . CYS A 1 124 ? 44.456 23.703 -14.955 1.00 21.90 124 CYS A C 1
ATOM 817 O O . CYS A 1 124 ? 43.681 23.998 -14.038 1.00 17.75 124 CYS A O 1
ATOM 820 N N . ILE A 1 125 ? 44.664 22.446 -15.346 1.00 19.06 125 ILE A N 1
ATOM 821 C CA . ILE A 1 125 ? 43.988 21.337 -14.695 1.00 17.64 125 ILE A CA 1
ATOM 822 C C . ILE A 1 125 ? 44.377 21.349 -13.220 1.00 19.54 125 ILE A C 1
ATOM 823 O O . ILE A 1 125 ? 43.524 21.233 -12.319 1.00 20.56 125 ILE A O 1
ATOM 828 N N . ILE A 1 126 ? 45.669 21.511 -12.961 1.00 16.36 126 ILE A N 1
ATOM 829 C CA . ILE A 1 126 ? 46.158 21.502 -11.571 1.00 18.79 126 ILE A CA 1
ATOM 830 C C . ILE A 1 126 ? 45.641 22.684 -10.752 1.00 18.99 126 ILE A C 1
ATOM 831 O O . ILE A 1 126 ? 45.307 22.523 -9.587 1.00 19.08 126 ILE A O 1
ATOM 836 N N . ARG A 1 127 ? 45.588 23.870 -11.362 1.00 21.21 127 ARG A N 1
ATOM 837 C CA . ARG A 1 127 ? 45.095 25.072 -10.682 1.00 17.78 127 ARG A CA 1
ATOM 838 C C . ARG A 1 127 ? 43.587 24.949 -10.416 1.00 21.62 127 ARG A C 1
ATOM 839 O O . ARG A 1 127 ? 43.026 25.666 -9.576 1.00 20.19 127 ARG A O 1
ATOM 847 N N . ALA A 1 128 ? 42.920 24.049 -11.134 1.00 20.98 128 ALA A N 1
ATOM 848 C CA . ALA A 1 128 ? 41.486 23.833 -10.922 1.00 22.01 128 ALA A CA 1
ATOM 849 C C . ALA A 1 128 ? 41.263 22.603 -10.026 1.00 21.85 128 ALA A C 1
ATOM 850 O O . ALA A 1 128 ? 40.117 22.219 -9.737 1.00 20.08 128 ALA A O 1
ATOM 852 N N . TRP A 1 129 ? 42.352 21.992 -9.580 1.00 19.60 129 TRP A N 1
ATOM 853 C CA . TRP A 1 129 ? 42.247 20.760 -8.807 1.00 21.12 129 TRP A CA 1
ATOM 854 C C . TRP A 1 129 ? 41.563 20.859 -7.451 1.00 23.28 129 TRP A C 1
ATOM 855 O O . TRP A 1 129 ? 41.725 21.838 -6.732 1.00 22.77 129 TRP A O 1
ATOM 866 N N . ASP A 1 130 ? 40.781 19.827 -7.141 1.00 23.26 130 ASP A N 1
ATOM 867 C CA . ASP A 1 130 ? 40.100 19.676 -5.854 1.00 24.80 130 ASP A CA 1
ATOM 868 C C . ASP A 1 130 ? 40.943 18.562 -5.219 1.00 24.33 130 ASP A C 1
ATOM 869 O O . ASP A 1 130 ? 40.889 17.404 -5.656 1.00 23.52 130 ASP A O 1
ATOM 874 N N . TYR A 1 131 ? 41.720 18.896 -4.199 1.00 24.72 131 TYR A N 1
ATOM 875 C CA . TYR A 1 131 ? 42.594 17.901 -3.587 1.00 27.79 131 TYR A CA 1
ATOM 876 C C . TYR A 1 131 ? 41.931 16.739 -2.839 1.00 32.88 131 TYR A C 1
ATOM 877 O O . TYR A 1 131 ? 42.615 15.934 -2.202 1.00 31.62 131 TYR A O 1
ATOM 886 N N . THR A 1 132 ? 40.606 16.639 -2.935 1.00 33.79 132 THR A N 1
ATOM 887 C CA . THR A 1 132 ? 39.926 15.490 -2.356 1.00 33.27 132 THR A CA 1
ATOM 888 C C . THR A 1 132 ? 40.299 14.351 -3.318 1.00 32.30 132 THR A C 1
ATOM 889 O O . THR A 1 132 ? 40.287 13.184 -2.943 1.00 29.38 132 THR A O 1
ATOM 893 N N . LYS A 1 133 ? 40.615 14.688 -4.573 1.00 24.67 133 LYS A N 1
ATOM 894 C CA . LYS A 1 133 ? 41.024 13.663 -5.536 1.00 23.86 133 LYS A CA 1
ATOM 895 C C . LYS A 1 133 ? 42.541 13.502 -5.476 1.00 25.10 133 LYS A C 1
ATOM 896 O O . LYS A 1 133 ? 43.282 14.482 -5.416 1.00 24.80 133 LYS A O 1
ATOM 902 N N . PRO A 1 134 ? 43.024 12.256 -5.496 1.00 24.23 134 PRO A N 1
ATOM 903 C CA . PRO A 1 134 ? 44.461 12.004 -5.434 1.00 22.02 134 PRO A CA 1
ATOM 904 C C . PRO A 1 134 ? 45.278 12.559 -6.612 1.00 22.98 134 PRO A C 1
ATOM 905 O O . PRO A 1 134 ? 44.885 12.470 -7.776 1.00 23.33 134 PRO A O 1
ATOM 909 N N . LEU A 1 135 ? 46.436 13.124 -6.298 1.00 19.83 135 LEU A N 1
ATOM 910 C CA . LEU A 1 135 ? 47.305 13.675 -7.322 1.00 21.49 135 LEU A CA 1
ATOM 911 C C . LEU A 1 135 ? 48.711 13.214 -6.968 1.00 25.27 135 LEU A C 1
ATOM 912 O O . LEU A 1 135 ? 49.241 13.537 -5.893 1.00 19.98 135 LEU A O 1
ATOM 917 N N . PHE A 1 136 ? 49.316 12.439 -7.858 1.00 19.91 136 PHE A N 1
ATOM 918 C CA . PHE A 1 136 ? 50.661 11.921 -7.604 1.00 18.05 136 PHE A CA 1
ATOM 919 C C . PHE A 1 136 ? 51.665 12.577 -8.543 1.00 18.69 136 PHE A C 1
ATOM 920 O O . PHE A 1 136 ? 51.343 12.857 -9.696 1.00 19.95 136 PHE A O 1
ATOM 928 N N . VAL A 1 137 ? 52.883 12.784 -8.063 1.00 17.37 137 VAL A N 1
ATOM 929 C CA . VAL A 1 137 ? 53.929 13.352 -8.895 1.00 16.73 137 VAL A CA 1
ATOM 930 C C . VAL A 1 137 ? 55.202 12.542 -8.789 1.00 21.24 137 VAL A C 1
ATOM 931 O O . VAL A 1 137 ? 55.562 12.055 -7.706 1.00 20.20 137 VAL A O 1
ATOM 935 N N . ALA A 1 138 ? 55.862 12.366 -9.933 1.00 17.73 138 ALA A N 1
ATOM 936 C CA . ALA A 1 138 ? 57.137 11.657 -10.017 1.00 16.85 138 ALA A CA 1
ATOM 937 C C . ALA A 1 138 ? 58.139 12.660 -10.559 1.00 18.29 138 ALA A C 1
ATOM 938 O O . ALA A 1 138 ? 58.284 12.775 -11.769 1.00 17.63 138 ALA A O 1
ATOM 940 N N . PRO A 1 139 ? 58.845 13.394 -9.681 1.00 20.19 139 PRO A N 1
ATOM 941 C CA . PRO A 1 139 ? 59.821 14.373 -10.171 1.00 18.33 139 PRO A CA 1
ATOM 942 C C . PRO A 1 139 ? 60.956 13.711 -10.948 1.00 22.10 139 PRO A C 1
ATOM 943 O O . PRO A 1 139 ? 61.379 12.578 -10.653 1.00 18.35 139 PRO A O 1
ATOM 947 N N . ALA A 1 140 ? 61.438 14.425 -11.957 1.00 19.46 140 ALA A N 1
ATOM 948 C CA . ALA A 1 140 ? 62.523 13.931 -12.785 1.00 25.22 140 ALA A CA 1
ATOM 949 C C . ALA A 1 140 ? 63.349 15.138 -13.214 1.00 22.34 140 ALA A C 1
ATOM 950 O O . ALA A 1 140 ? 62.886 15.983 -13.975 1.00 24.00 140 ALA A O 1
ATOM 952 N N . MET A 1 141 ? 64.579 15.204 -12.723 1.00 21.34 141 MET A N 1
ATOM 953 C CA . MET A 1 141 ? 65.466 16.321 -13.026 1.00 20.79 141 MET A CA 1
ATOM 954 C C . MET A 1 141 ? 66.914 15.932 -12.734 1.00 23.45 141 MET A C 1
ATOM 955 O O . MET A 1 141 ? 67.193 14.961 -11.999 1.00 23.28 141 MET A O 1
ATOM 960 N N . ASN A 1 142 ? 67.842 16.688 -13.301 1.00 19.97 142 ASN A N 1
ATOM 961 C CA . ASN A 1 142 ? 69.241 16.421 -13.071 1.00 22.18 142 ASN A CA 1
ATOM 962 C C . ASN A 1 142 ? 69.518 16.558 -11.580 1.00 23.20 142 ASN A C 1
ATOM 963 O O . ASN A 1 142 ? 68.807 17.272 -10.856 1.00 21.14 142 ASN A O 1
ATOM 968 N N . THR A 1 143 ? 70.548 15.866 -11.114 1.00 21.95 143 THR A N 1
ATOM 969 C CA . THR A 1 143 ? 70.943 15.906 -9.703 1.00 21.82 143 THR A CA 1
ATOM 970 C C . THR A 1 143 ? 71.142 17.328 -9.178 1.00 22.25 143 THR A C 1
ATOM 971 O O . THR A 1 143 ? 70.767 17.642 -8.041 1.00 20.40 143 THR A O 1
ATOM 975 N N . LEU A 1 144 ? 71.734 18.190 -10.004 1.00 19.87 144 LEU A N 1
ATOM 976 C CA . LEU A 1 144 ? 71.998 19.563 -9.580 1.00 22.54 144 LEU A CA 1
ATOM 977 C C . LEU A 1 144 ? 70.692 20.289 -9.262 1.00 20.97 144 LEU A C 1
ATOM 978 O O . LEU A 1 144 ? 70.626 21.017 -8.282 1.00 20.03 144 LEU A O 1
ATOM 983 N N . MET A 1 145 ? 69.664 20.116 -10.092 1.00 18.73 145 MET A N 1
ATOM 984 C CA . MET A 1 145 ? 68.374 20.747 -9.780 1.00 18.49 145 MET A CA 1
ATOM 985 C C . MET A 1 145 ? 67.733 20.038 -8.583 1.00 21.78 145 MET A C 1
ATOM 986 O O . MET A 1 145 ? 67.108 20.682 -7.729 1.00 18.01 145 MET A O 1
ATOM 991 N N . TRP A 1 146 ? 67.866 18.709 -8.521 1.00 19.45 146 TRP A N 1
ATOM 992 C CA . TRP A 1 146 ? 67.270 17.995 -7.395 1.00 21.68 146 TRP A CA 1
ATOM 993 C C . TRP A 1 146 ? 67.837 18.490 -6.053 1.00 20.22 146 TRP A C 1
ATOM 994 O O . TRP A 1 146 ? 67.089 18.706 -5.104 1.00 23.74 146 TRP A O 1
ATOM 1005 N N . ASN A 1 147 ? 69.151 18.667 -5.976 1.00 21.99 147 ASN A N 1
ATOM 1006 C CA . ASN A 1 147 ? 69.791 19.122 -4.748 1.00 23.74 147 ASN A CA 1
ATOM 1007 C C . ASN A 1 147 ? 69.623 20.613 -4.456 1.00 25.97 147 ASN A C 1
ATOM 1008 O O . ASN A 1 147 ? 69.875 21.059 -3.331 1.00 21.96 147 ASN A O 1
ATOM 1013 N N . ASN A 1 148 ? 69.232 21.393 -5.464 1.00 22.31 148 ASN A N 1
ATOM 1014 C CA . ASN A 1 148 ? 69.034 22.839 -5.286 1.00 22.60 148 ASN A CA 1
ATOM 1015 C C . ASN A 1 148 ? 67.920 23.044 -4.258 1.00 24.12 148 ASN A C 1
ATOM 1016 O O . ASN A 1 148 ? 66.930 22.297 -4.231 1.00 22.43 148 ASN A O 1
ATOM 1021 N N . PRO A 1 149 ? 68.064 24.059 -3.393 1.00 24.09 149 PRO A N 1
ATOM 1022 C CA . PRO A 1 149 ? 67.090 24.372 -2.339 1.00 23.81 149 PRO A CA 1
ATOM 1023 C C . PRO A 1 149 ? 65.614 24.487 -2.693 1.00 23.88 149 PRO A C 1
ATOM 1024 O O . PRO A 1 149 ? 64.760 24.169 -1.858 1.00 20.04 149 PRO A O 1
ATOM 1028 N N . PHE A 1 150 ? 65.280 24.894 -3.917 1.00 19.14 150 PHE A N 1
ATOM 1029 C CA . PHE A 1 150 ? 63.862 25.014 -4.252 1.00 19.36 150 PHE A CA 1
ATOM 1030 C C . PHE A 1 150 ? 63.134 23.676 -4.362 1.00 22.15 150 PHE A C 1
ATOM 1031 O O . PHE A 1 150 ? 61.915 23.616 -4.199 1.00 20.69 150 PHE A O 1
ATOM 1039 N N . THR A 1 151 ? 63.871 22.600 -4.612 1.00 22.39 151 THR A N 1
ATOM 1040 C CA . THR A 1 151 ? 63.238 21.294 -4.715 1.00 24.23 151 THR A CA 1
ATOM 1041 C C . THR A 1 151 ? 62.559 20.940 -3.388 1.00 21.59 151 THR A C 1
ATOM 1042 O O . THR A 1 151 ? 61.365 20.641 -3.348 1.00 20.89 151 THR A O 1
ATOM 1046 N N . GLU A 1 152 ? 63.312 20.967 -2.302 1.00 22.53 152 GLU A N 1
ATOM 1047 C CA . GLU A 1 152 ? 62.730 20.667 -0.989 1.00 20.76 152 GLU A CA 1
ATOM 1048 C C . GLU A 1 152 ? 61.629 21.675 -0.670 1.00 19.82 152 GLU A C 1
ATOM 1049 O O . GLU A 1 152 ? 60.574 21.303 -0.156 1.00 20.33 152 GLU A O 1
ATOM 1055 N N . ARG A 1 153 ? 61.833 22.955 -0.987 1.00 22.06 153 ARG A N 1
ATOM 1056 C CA . ARG A 1 153 ? 60.794 23.951 -0.683 1.00 23.46 153 ARG A CA 1
ATOM 1057 C C . ARG A 1 153 ? 59.486 23.730 -1.426 1.00 22.20 153 ARG A C 1
ATOM 1058 O O . ARG A 1 153 ? 58.405 23.805 -0.840 1.00 18.82 153 ARG A O 1
ATOM 1066 N N . HIS A 1 154 ? 59.570 23.487 -2.732 1.00 20.23 154 HIS A N 1
ATOM 1067 C CA . HIS A 1 154 ? 58.346 23.274 -3.491 1.00 18.62 154 HIS A CA 1
ATOM 1068 C C . HIS A 1 154 ? 57.707 21.919 -3.154 1.00 18.27 154 HIS A C 1
ATOM 1069 O O . HIS A 1 154 ? 56.488 21.823 -3.054 1.00 19.90 154 HIS A O 1
ATOM 1076 N N . LEU A 1 155 ? 58.506 20.871 -2.989 1.00 18.43 155 LEU A N 1
ATOM 1077 C CA . LEU A 1 155 ? 57.903 19.569 -2.665 1.00 20.88 155 LEU A CA 1
ATOM 1078 C C . LEU A 1 155 ? 57.193 19.618 -1.329 1.00 20.45 155 LEU A C 1
ATOM 1079 O O . LEU A 1 155 ? 56.168 18.959 -1.128 1.00 23.73 155 LEU A O 1
ATOM 1084 N N . LEU A 1 156 ? 57.727 20.415 -0.414 1.00 20.34 156 LEU A N 1
ATOM 1085 C CA . LEU A 1 156 ? 57.107 20.569 0.905 1.00 21.68 156 LEU A CA 1
ATOM 1086 C C . LEU A 1 156 ? 55.745 21.232 0.691 1.00 24.08 156 LEU A C 1
ATOM 1087 O O . LEU A 1 156 ? 54.736 20.832 1.279 1.00 19.96 156 LEU A O 1
ATOM 1092 N N . SER A 1 157 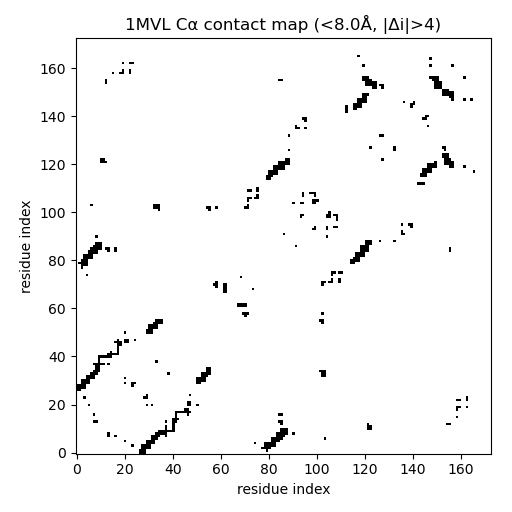? 55.698 22.254 -0.157 1.00 24.80 157 SER A N 1
ATOM 1093 C CA . SER A 1 157 ? 54.407 22.912 -0.409 1.00 25.26 157 SER A CA 1
ATOM 1094 C C . SER A 1 157 ? 53.406 21.944 -1.040 1.00 22.03 157 SER A C 1
ATOM 1095 O O . SER A 1 157 ? 52.225 21.982 -0.716 1.00 23.31 157 SER A O 1
ATOM 1098 N N . LEU A 1 158 ? 53.870 21.099 -1.956 1.00 20.79 158 LEU A N 1
ATOM 1099 C CA . LEU A 1 158 ? 52.977 20.146 -2.616 1.00 24.20 158 LEU A CA 1
ATOM 1100 C C . LEU A 1 158 ? 52.4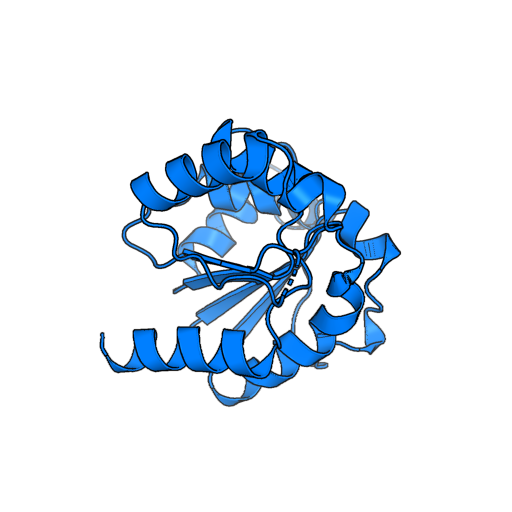50 19.132 -1.598 1.00 24.46 158 LEU A C 1
ATOM 1101 O O . LEU A 1 158 ? 51.276 18.725 -1.640 1.00 22.06 158 LEU A O 1
ATOM 1106 N N . ASP A 1 159 ? 53.321 18.717 -0.689 1.00 23.40 159 ASP A N 1
ATOM 1107 C CA . ASP A 1 159 ? 52.920 17.788 0.371 1.00 26.85 159 ASP A CA 1
ATOM 1108 C C . ASP A 1 159 ? 51.785 18.374 1.197 1.00 24.28 159 ASP A C 1
ATOM 1109 O O . ASP A 1 159 ? 50.810 17.695 1.477 1.00 23.98 159 ASP A O 1
ATOM 1114 N N . GLU A 1 160 ? 51.912 19.639 1.588 1.00 24.40 160 GLU A N 1
ATOM 1115 C CA . GLU A 1 160 ? 50.873 20.277 2.401 1.00 26.93 160 GLU A CA 1
ATOM 1116 C C . GLU A 1 160 ? 49.516 20.288 1.729 1.00 27.86 160 GLU A C 1
ATOM 1117 O O . GLU A 1 160 ? 48.476 20.204 2.398 1.00 25.09 160 GLU A O 1
ATOM 1123 N N . LEU A 1 161 ? 49.532 20.386 0.401 1.00 24.59 161 LEU A N 1
ATOM 1124 C CA . LEU A 1 161 ? 48.311 20.405 -0.393 1.00 25.03 161 LEU A CA 1
ATOM 1125 C C . LEU A 1 161 ? 47.671 19.035 -0.413 1.00 22.96 161 LEU A C 1
ATOM 1126 O O . LEU A 1 161 ? 46.487 18.910 -0.651 1.00 31.39 161 LEU A O 1
ATOM 1131 N N . GLY A 1 162 ? 48.465 17.997 -0.180 1.00 24.85 162 GLY A N 1
ATOM 1132 C CA . GLY A 1 162 ? 47.919 16.650 -0.183 1.00 25.02 162 GLY A CA 1
ATOM 1133 C C . GLY A 1 162 ? 48.428 15.802 -1.334 1.00 23.95 162 GLY A C 1
ATOM 1134 O O . GLY A 1 162 ? 48.020 14.656 -1.485 1.00 24.56 162 GLY A O 1
ATOM 1135 N N . ILE A 1 163 ? 49.315 16.370 -2.148 1.00 23.56 163 ILE A N 1
ATOM 1136 C CA . ILE A 1 163 ? 49.892 15.661 -3.302 1.00 24.16 163 ILE A CA 1
ATOM 1137 C C . ILE A 1 163 ? 50.798 14.550 -2.786 1.00 22.57 163 ILE A C 1
ATOM 1138 O O . ILE A 1 163 ? 51.440 14.693 -1.751 1.00 26.06 163 ILE A O 1
ATOM 1143 N N . THR A 1 164 ? 50.856 13.443 -3.508 1.00 24.45 164 THR A N 1
ATOM 1144 C CA . THR A 1 164 ? 51.687 12.322 -3.102 1.00 23.82 164 THR A CA 1
ATOM 1145 C C . THR A 1 164 ? 52.931 12.234 -3.967 1.00 23.80 164 THR A C 1
ATOM 1146 O O . THR A 1 164 ? 52.851 12.094 -5.199 1.00 19.93 164 THR A O 1
ATOM 1150 N N . LEU A 1 165 ? 54.083 12.311 -3.310 1.00 20.27 165 LEU A N 1
ATOM 1151 C CA . LEU A 1 165 ? 55.362 12.239 -3.987 1.00 23.28 165 LEU A CA 1
ATOM 1152 C C . LEU A 1 165 ? 55.834 10.806 -4.212 1.00 25.80 165 LEU A C 1
ATOM 1153 O O . LEU A 1 165 ? 55.817 9.983 -3.293 1.00 21.86 165 LEU A O 1
ATOM 1158 N N . ILE A 1 166 ? 56.217 10.500 -5.451 1.00 21.88 166 ILE A N 1
ATOM 1159 C CA . ILE A 1 166 ? 56.785 9.192 -5.771 1.00 19.14 166 ILE A CA 1
ATOM 1160 C C . ILE A 1 166 ? 58.222 9.652 -6.012 1.00 20.77 166 ILE A C 1
ATOM 1161 O O . ILE A 1 166 ? 58.571 10.216 -7.060 1.00 24.06 166 ILE A O 1
ATOM 1166 N N . PRO A 1 167 ? 59.075 9.448 -5.016 1.00 25.35 167 PRO A N 1
ATOM 1167 C CA . PRO A 1 167 ? 60.483 9.828 -5.023 1.00 25.16 167 PRO A CA 1
ATOM 1168 C C . PRO A 1 167 ? 61.336 9.342 -6.173 1.00 24.32 167 PRO A C 1
ATOM 1169 O O . PRO A 1 167 ? 61.157 8.235 -6.647 1.00 24.62 167 PRO A O 1
ATOM 1173 N N . PRO A 1 168 ? 62.279 10.191 -6.643 1.00 23.34 168 PRO A N 1
ATOM 1174 C CA . PRO A 1 168 ? 63.188 9.854 -7.744 1.00 24.65 168 PRO A CA 1
ATOM 1175 C C . PRO A 1 168 ? 64.201 8.824 -7.253 1.00 26.89 168 PRO A C 1
ATOM 1176 O O . PRO A 1 168 ? 64.310 8.568 -6.053 1.00 23.55 168 PRO A O 1
ATOM 1180 N N . ILE A 1 169 ? 64.944 8.244 -8.176 1.00 27.18 169 ILE A N 1
ATOM 1181 C CA . ILE A 1 169 ? 65.913 7.237 -7.804 1.00 34.62 169 ILE A CA 1
ATOM 1182 C C . ILE A 1 169 ? 67.300 7.816 -7.698 1.00 37.53 169 ILE A C 1
ATOM 1183 O O . ILE A 1 169 ? 67.727 8.597 -8.545 1.00 37.25 169 ILE A O 1
ATOM 1188 N N . LYS A 1 170 ? 67.978 7.456 -6.612 1.00 39.33 170 LYS A N 1
ATOM 1189 C CA . LYS A 1 170 ? 69.324 7.927 -6.331 1.00 45.03 170 LYS A CA 1
ATOM 1190 C C . LYS A 1 170 ? 70.346 7.091 -7.091 1.00 45.46 170 LYS A C 1
ATOM 1191 O O . LYS A 1 170 ? 71.340 6.649 -6.522 1.00 49.89 170 LYS A O 1
ATOM 1197 N N . ASN A 1 180 ? 70.970 11.365 -8.070 1.00 38.10 180 ASN A N 1
ATOM 1198 C CA . ASN A 1 180 ? 69.599 11.580 -7.585 1.00 37.43 180 ASN A CA 1
ATOM 1199 C C . ASN A 1 180 ? 68.750 12.453 -8.508 1.00 32.07 180 ASN A C 1
ATOM 1200 O O . ASN A 1 180 ? 69.273 13.247 -9.283 1.00 36.16 180 ASN A O 1
ATOM 1205 N N . GLY A 1 181 ? 67.434 12.290 -8.429 1.00 30.79 181 GLY A N 1
ATOM 1206 C CA . GLY A 1 181 ? 66.528 13.066 -9.270 1.00 27.10 181 GLY A CA 1
ATOM 1207 C C . GLY A 1 181 ? 66.023 12.317 -10.503 1.00 27.91 181 GLY A C 1
ATOM 1208 O O . GLY A 1 181 ? 65.155 12.834 -11.212 1.00 26.97 181 GLY A O 1
ATOM 1209 N N . ALA A 1 182 ? 66.554 11.125 -10.785 1.00 24.63 182 ALA A N 1
ATOM 1210 C CA . ALA A 1 182 ? 66.096 10.355 -11.964 1.00 27.89 182 ALA A CA 1
ATOM 1211 C C . ALA A 1 182 ? 64.678 9.888 -11.664 1.00 25.63 182 ALA A C 1
ATOM 1212 O O . ALA A 1 182 ? 64.386 9.485 -10.538 1.00 21.55 182 ALA A O 1
ATOM 1214 N N . MET A 1 183 ? 63.790 9.932 -12.651 1.00 20.91 183 MET A N 1
ATOM 1215 C CA . MET A 1 183 ? 62.413 9.538 -12.393 1.00 21.48 183 MET A CA 1
ATOM 1216 C C . MET A 1 183 ? 62.213 8.116 -11.848 1.00 21.55 183 MET A C 1
ATOM 1217 O O . MET A 1 183 ? 62.924 7.192 -12.235 1.00 22.40 183 MET A O 1
ATOM 1222 N N . ALA A 1 184 ? 61.245 7.961 -10.955 1.00 19.86 184 ALA A N 1
ATOM 1223 C CA . ALA A 1 184 ? 60.903 6.647 -10.413 1.00 21.23 184 ALA A CA 1
ATOM 1224 C C . ALA A 1 184 ? 60.554 5.760 -11.612 1.00 23.03 184 ALA A C 1
ATOM 1225 O O . ALA A 1 184 ? 60.089 6.241 -12.656 1.00 18.07 184 ALA A O 1
ATOM 1227 N N . GLU A 1 185 ? 60.767 4.465 -11.489 1.00 22.41 185 GLU A N 1
ATOM 1228 C CA . GLU A 1 185 ? 60.435 3.590 -12.614 1.00 22.74 185 GLU A CA 1
ATOM 1229 C C . GLU A 1 185 ? 58.932 3.488 -12.837 1.00 22.14 185 GLU A C 1
ATOM 1230 O O . GLU A 1 185 ? 58.142 3.486 -11.885 1.00 19.08 185 GLU A O 1
ATOM 1236 N N . PRO A 1 186 ? 58.509 3.399 -14.108 1.00 19.31 186 PRO A N 1
ATOM 1237 C CA . PRO A 1 186 ? 57.084 3.288 -14.406 1.00 21.62 186 PRO A CA 1
ATOM 1238 C C . PRO A 1 186 ? 56.373 2.220 -13.561 1.00 21.22 186 PRO A C 1
ATOM 1239 O O . PRO A 1 186 ? 55.248 2.429 -13.086 1.00 24.19 186 PRO A O 1
ATOM 1243 N N . SER A 1 187 ? 57.014 1.078 -13.347 1.00 21.92 187 SER A N 1
ATOM 1244 C CA . SER A 1 187 ? 56.359 0.019 -12.554 1.00 22.19 187 SER A CA 1
ATOM 1245 C C . SER A 1 187 ? 56.059 0.467 -11.144 1.00 21.25 187 SER A C 1
ATOM 1246 O O . SER A 1 187 ? 55.052 0.065 -10.587 1.00 24.64 187 SER A O 1
ATOM 1249 N N . LEU A 1 188 ? 56.940 1.281 -10.566 1.00 22.17 188 LEU A N 1
ATOM 1250 C CA . LEU A 1 188 ? 56.705 1.768 -9.207 1.00 24.50 188 LEU A CA 1
ATOM 1251 C C . LEU A 1 188 ? 55.606 2.823 -9.226 1.00 23.64 188 LEU A C 1
ATOM 1252 O O . LEU A 1 188 ? 54.753 2.875 -8.335 1.00 21.19 188 LEU A O 1
ATOM 1257 N N . ILE A 1 189 ? 5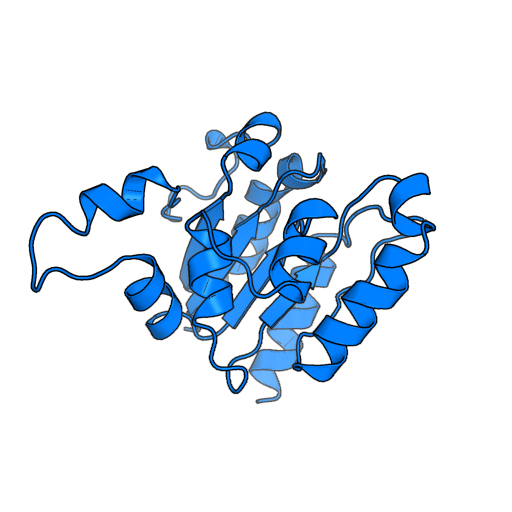5.609 3.668 -10.247 1.00 18.83 189 ILE A N 1
ATOM 1258 C CA . ILE A 1 189 ? 54.585 4.696 -10.293 1.00 19.54 189 ILE A CA 1
ATOM 1259 C C . ILE A 1 189 ? 53.222 4.008 -10.365 1.00 19.29 189 ILE A C 1
ATOM 1260 O O . ILE A 1 189 ? 52.281 4.353 -9.643 1.00 20.75 189 ILE A O 1
ATOM 1265 N N . TYR A 1 190 ? 53.142 3.001 -11.222 1.00 22.38 190 TYR A N 1
ATOM 1266 C CA . TYR A 1 190 ? 51.924 2.243 -11.402 1.00 21.83 190 TYR A CA 1
ATOM 1267 C C . TYR A 1 190 ? 51.478 1.512 -10.137 1.00 23.36 190 TYR A C 1
ATOM 1268 O O . TYR A 1 190 ? 50.324 1.634 -9.726 1.00 21.92 190 TYR A O 1
ATOM 1277 N N . SER A 1 191 ? 52.365 0.746 -9.513 1.00 23.61 191 SER A N 1
ATOM 1278 C CA . SER A 1 191 ? 51.922 0.013 -8.332 1.00 25.82 191 SER A CA 1
ATOM 1279 C C . SER A 1 191 ? 51.539 0.953 -7.183 1.00 23.74 191 SER A C 1
ATOM 1280 O O . SER A 1 191 ? 50.617 0.657 -6.422 1.00 23.19 191 SER A O 1
ATOM 1283 N N . THR A 1 192 ? 52.220 2.096 -7.070 1.00 23.07 192 THR A N 1
ATOM 1284 C CA . THR A 1 192 ? 51.908 3.058 -6.011 1.00 19.47 192 THR A CA 1
ATOM 1285 C C . THR A 1 192 ? 50.486 3.557 -6.203 1.00 24.46 192 THR A C 1
ATOM 1286 O O . THR A 1 192 ? 49.707 3.624 -5.239 1.00 22.09 192 THR A O 1
ATOM 1290 N N . VAL A 1 193 ? 50.126 3.910 -7.441 1.00 19.87 193 VAL A N 1
ATOM 1291 C CA . VAL A 1 193 ? 48.768 4.408 -7.676 1.00 20.18 193 VAL A CA 1
ATOM 1292 C C . VAL A 1 193 ? 47.713 3.311 -7.528 1.00 23.40 193 VAL A C 1
ATOM 1293 O O . VAL A 1 193 ? 46.636 3.524 -6.959 1.00 23.20 193 VAL A O 1
ATOM 1297 N N . ARG A 1 194 ? 48.028 2.127 -8.030 1.00 26.87 194 ARG A N 1
ATOM 1298 C CA . ARG A 1 194 ? 47.106 1.002 -7.952 1.00 26.12 194 ARG A CA 1
ATOM 1299 C C . ARG A 1 194 ? 46.822 0.577 -6.503 1.00 27.10 194 ARG A C 1
ATOM 1300 O O . ARG A 1 194 ? 45.668 0.331 -6.133 1.00 26.49 194 ARG A O 1
ATOM 1308 N N . LEU A 1 195 ? 47.871 0.479 -5.693 1.00 27.08 195 LEU A N 1
ATOM 1309 C CA . LEU A 1 195 ? 47.712 0.087 -4.297 1.00 28.99 195 LEU A CA 1
ATOM 1310 C C . LEU A 1 195 ? 46.850 1.094 -3.560 1.00 32.82 195 LEU A C 1
ATOM 1311 O O . LEU A 1 195 ? 45.984 0.725 -2.757 1.00 32.28 195 LEU A O 1
ATOM 1316 N N . PHE A 1 196 ? 47.094 2.375 -3.814 1.00 30.95 196 PHE A N 1
ATOM 1317 C CA . PHE A 1 196 ? 46.299 3.406 -3.167 1.00 33.62 196 PHE A CA 1
ATOM 1318 C C . PHE A 1 196 ? 44.822 3.248 -3.512 1.00 32.68 196 PHE A C 1
ATOM 1319 O O . PHE A 1 196 ? 43.965 3.238 -2.630 1.00 28.35 196 PHE A O 1
ATOM 1327 N N . TRP A 1 197 ? 44.527 3.148 -4.805 1.00 32.35 197 TRP A N 1
ATOM 1328 C CA . TRP A 1 197 ? 43.146 3.034 -5.255 1.00 32.99 197 TRP A CA 1
ATOM 1329 C C . TRP A 1 197 ? 42.403 1.856 -4.614 1.00 38.13 197 TRP A C 1
ATOM 1330 O O . TRP A 1 197 ? 41.299 2.018 -4.094 1.00 40.60 197 TRP A O 1
ATOM 1341 N N . GLU A 1 198 ? 43.012 0.677 -4.664 1.00 39.39 198 GLU A N 1
ATOM 1342 C CA . GLU A 1 198 ? 42.421 -0.523 -4.098 1.00 46.54 198 GLU A CA 1
ATOM 1343 C C . GLU A 1 198 ? 42.230 -0.457 -2.583 1.00 50.33 198 GLU A C 1
ATOM 1344 O O . GLU A 1 198 ? 41.432 -1.202 -2.024 1.00 48.37 198 GLU A O 1
ATOM 1350 N N . SER A 1 199 ? 42.950 0.440 -1.921 1.00 51.74 199 SER A N 1
ATOM 1351 C CA . SER A 1 199 ? 42.815 0.587 -0.480 1.00 58.01 199 SER A CA 1
ATOM 1352 C C . SER A 1 199 ? 41.658 1.520 -0.152 1.00 61.29 199 SER A C 1
ATOM 1353 O O . SER A 1 199 ? 41.159 1.528 0.968 1.00 60.96 199 SER A O 1
ATOM 1356 N N . GLN A 1 200 ? 41.241 2.307 -1.136 1.00 64.75 200 GLN A N 1
ATOM 1357 C CA . GLN A 1 200 ? 40.151 3.256 -0.957 1.00 70.09 200 GLN A CA 1
ATOM 1358 C C . GLN A 1 200 ? 38.903 2.784 -1.705 1.00 72.27 200 GLN A C 1
ATOM 1359 O O . GLN A 1 200 ? 38.451 3.504 -2.625 1.00 75.99 200 GLN A O 1
#